Protein AF-A0A9P0NZ83-F1 (afdb_monomer)

Structure (mmCIF, N/CA/C/O backbone):
data_AF-A0A9P0NZ83-F1
#
_entry.id   AF-A0A9P0NZ83-F1
#
loop_
_atom_site.group_PDB
_atom_site.id
_atom_site.type_symbol
_atom_site.label_atom_id
_atom_site.label_alt_id
_atom_site.label_comp_id
_atom_site.label_asym_id
_atom_site.label_entity_id
_atom_site.label_seq_id
_atom_site.pdbx_PDB_ins_code
_atom_site.Cartn_x
_atom_site.Cartn_y
_atom_site.Cartn_z
_atom_site.occupancy
_atom_site.B_iso_or_equiv
_atom_site.auth_seq_id
_atom_site.auth_comp_id
_atom_site.auth_asym_id
_atom_site.auth_atom_id
_atom_site.pdbx_PDB_model_num
ATOM 1 N N . MET A 1 1 ? -2.269 -17.798 7.399 1.00 54.88 1 MET A N 1
ATOM 2 C CA . MET A 1 1 ? -2.863 -16.457 7.196 1.00 54.88 1 MET A CA 1
ATOM 3 C C . MET A 1 1 ? -3.454 -16.438 5.790 1.00 54.88 1 MET A C 1
ATOM 5 O O . MET A 1 1 ? -2.709 -16.698 4.855 1.00 54.88 1 MET A O 1
ATOM 9 N N . LYS A 1 2 ? -4.773 -16.283 5.623 1.00 65.56 2 LYS A N 1
ATOM 10 C CA . LYS A 1 2 ? -5.408 -16.336 4.295 1.00 65.56 2 LYS A CA 1
ATOM 11 C C . LYS A 1 2 ? -5.336 -14.946 3.660 1.00 65.56 2 LYS A C 1
ATOM 13 O O . LYS A 1 2 ? -5.809 -13.985 4.254 1.00 65.56 2 LYS A O 1
ATOM 18 N N . VAL A 1 3 ? -4.696 -14.834 2.497 1.00 64.25 3 VAL A N 1
ATOM 19 C CA . VAL A 1 3 ? -4.537 -13.555 1.788 1.00 64.25 3 VAL A CA 1
ATOM 20 C C . VAL A 1 3 ? -5.873 -13.165 1.154 1.00 64.25 3 VAL A C 1
ATOM 22 O O . VAL A 1 3 ? -6.505 -13.974 0.474 1.00 64.25 3 VAL A O 1
ATOM 25 N N . VAL A 1 4 ? -6.317 -11.932 1.398 1.00 67.31 4 VAL A N 1
ATOM 26 C CA . VAL A 1 4 ? -7.559 -11.387 0.837 1.00 67.31 4 VAL A CA 1
ATOM 27 C C . VAL A 1 4 ? -7.313 -11.025 -0.628 1.00 67.31 4 VAL A C 1
ATOM 29 O O . VAL A 1 4 ? -6.549 -10.114 -0.933 1.00 67.31 4 VAL A O 1
ATOM 32 N N . SER A 1 5 ? -7.939 -11.757 -1.548 1.00 75.69 5 SER A N 1
ATOM 33 C CA . SER A 1 5 ? -7.934 -11.432 -2.980 1.00 75.69 5 SER A CA 1
ATOM 34 C C . SER A 1 5 ? -8.724 -10.146 -3.259 1.00 75.69 5 SER A C 1
ATOM 36 O O . SER A 1 5 ? -9.638 -9.813 -2.510 1.00 75.69 5 SER A O 1
ATOM 38 N N . ASN A 1 6 ? -8.443 -9.456 -4.371 1.00 75.69 6 ASN A N 1
ATOM 39 C CA . ASN A 1 6 ? -9.144 -8.218 -4.751 1.00 75.69 6 ASN A CA 1
ATOM 40 C C . ASN A 1 6 ? -10.679 -8.386 -4.791 1.00 75.69 6 ASN A C 1
ATOM 42 O O . ASN A 1 6 ? -11.427 -7.551 -4.297 1.00 75.69 6 ASN A O 1
ATOM 46 N N . ASP A 1 7 ? -11.163 -9.524 -5.290 1.00 74.94 7 ASP A N 1
ATOM 47 C CA .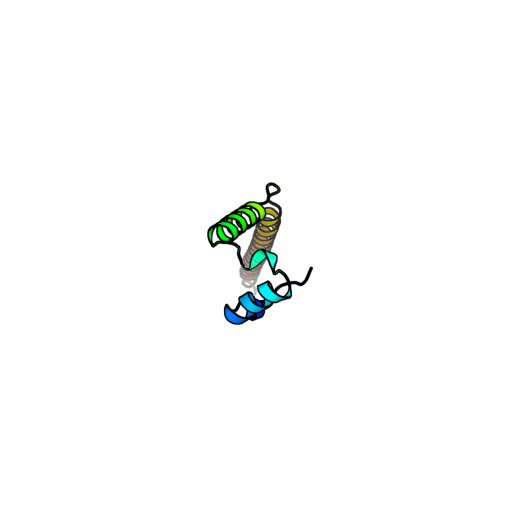 ASP A 1 7 ? -12.599 -9.828 -5.314 1.00 74.94 7 ASP A CA 1
ATOM 48 C C . ASP A 1 7 ? -13.214 -9.953 -3.901 1.00 74.94 7 ASP A C 1
ATOM 50 O O . ASP A 1 7 ? -14.362 -9.568 -3.663 1.00 74.94 7 ASP A O 1
ATOM 54 N N . SER A 1 8 ? -12.419 -10.392 -2.924 1.00 68.38 8 SER A N 1
ATOM 55 C CA . SER A 1 8 ? -12.807 -10.462 -1.513 1.00 68.38 8 SER A CA 1
ATOM 56 C C . SER A 1 8 ? -12.856 -9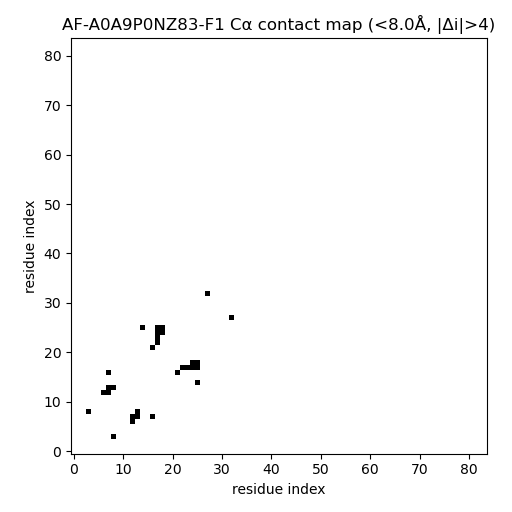.090 -0.830 1.00 68.38 8 SER A C 1
ATOM 58 O O . SER A 1 8 ? -13.335 -9.013 0.295 1.00 68.38 8 SER A O 1
ATOM 60 N N .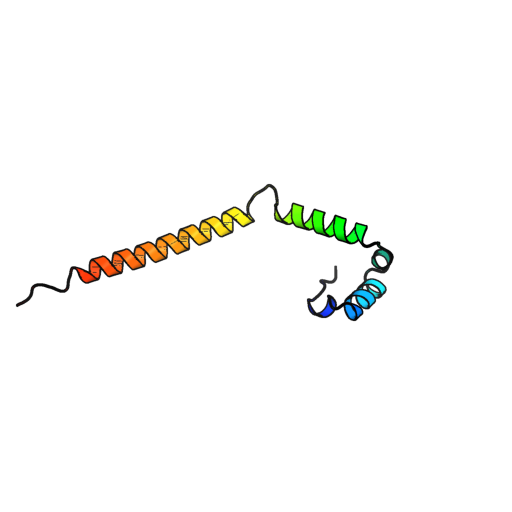 MET A 1 9 ? -12.407 -8.014 -1.490 1.00 77.06 9 MET A N 1
ATOM 61 C CA .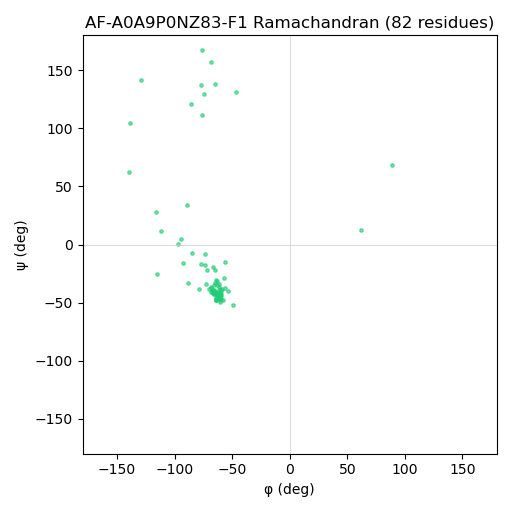 MET A 1 9 ? -12.514 -6.635 -0.989 1.00 77.06 9 MET A CA 1
ATOM 62 C C . MET A 1 9 ? -13.866 -5.984 -1.317 1.00 77.06 9 MET A C 1
ATOM 64 O O . MET A 1 9 ? -14.161 -4.896 -0.826 1.00 77.06 9 MET A O 1
ATOM 68 N N . ARG A 1 10 ? -14.721 -6.631 -2.126 1.00 81.94 10 ARG A N 1
ATOM 69 C CA . ARG A 1 10 ? -16.088 -6.143 -2.384 1.00 81.94 10 ARG A CA 1
ATOM 70 C C . ARG A 1 10 ? -16.898 -6.184 -1.078 1.00 81.94 10 ARG A C 1
ATOM 72 O O . ARG A 1 10 ? -16.829 -7.210 -0.404 1.00 81.94 10 ARG A O 1
ATOM 79 N N . PRO A 1 11 ? -17.722 -5.171 -0.742 1.00 77.44 11 PRO A N 1
ATOM 80 C CA . PRO A 1 11 ? -18.310 -5.017 0.598 1.00 77.44 11 PRO A CA 1
ATOM 81 C C . PRO A 1 11 ? -18.983 -6.281 1.155 1.00 77.44 11 PRO A C 1
ATOM 83 O O . PRO A 1 11 ? -18.593 -6.774 2.209 1.00 77.44 11 PRO A O 1
ATOM 86 N N . ASN A 1 12 ? -19.893 -6.890 0.388 1.00 79.94 12 ASN A N 1
ATOM 87 C CA . ASN A 1 12 ? -20.608 -8.104 0.804 1.00 79.94 12 ASN A CA 1
ATOM 88 C C . ASN A 1 12 ? -19.686 -9.328 0.969 1.00 79.94 12 ASN A C 1
ATOM 90 O O . ASN A 1 12 ? -19.928 -10.202 1.802 1.00 79.94 12 ASN A O 1
ATOM 94 N N . ARG A 1 13 ? -18.623 -9.425 0.158 1.00 81.19 13 ARG A N 1
ATOM 95 C CA . ARG A 1 13 ? -17.658 -10.535 0.230 1.00 81.19 13 ARG A CA 1
ATOM 96 C C . ARG A 1 13 ? -16.681 -10.334 1.380 1.00 81.19 13 ARG A C 1
ATOM 98 O O . ARG A 1 13 ? -16.374 -11.306 2.068 1.00 81.19 13 ARG A O 1
ATOM 105 N N . LEU A 1 14 ? -16.269 -9.092 1.614 1.00 80.75 14 LEU A N 1
ATOM 106 C CA . LEU A 1 14 ? -15.408 -8.702 2.717 1.00 80.75 14 LEU A CA 1
ATOM 107 C C . LEU A 1 14 ? -16.105 -8.944 4.054 1.00 80.75 14 LEU A C 1
ATOM 109 O O . LEU A 1 14 ? -15.535 -9.603 4.914 1.00 80.75 14 LEU A O 1
ATOM 113 N N . GLU A 1 15 ? -17.357 -8.514 4.209 1.00 81.44 15 GLU A N 1
ATOM 114 C CA . GLU A 1 15 ? -18.125 -8.731 5.439 1.00 81.44 15 GLU A CA 1
ATOM 115 C C . GLU A 1 15 ? -18.254 -10.225 5.774 1.00 81.44 15 GLU A C 1
ATOM 117 O O . GLU A 1 15 ? -17.962 -10.652 6.894 1.00 81.44 15 GLU A O 1
ATOM 122 N N . ARG A 1 16 ? -18.616 -11.051 4.784 1.00 86.44 16 ARG A N 1
ATOM 123 C CA . ARG A 1 16 ? -18.683 -12.509 4.948 1.00 86.44 16 ARG A CA 1
ATOM 124 C C . ARG A 1 16 ? -17.320 -13.108 5.292 1.00 86.44 16 ARG A C 1
ATOM 126 O O . ARG A 1 16 ? -17.238 -13.980 6.153 1.00 86.44 16 ARG A O 1
ATOM 133 N N . HIS A 1 17 ? -16.260 -12.649 4.632 1.00 84.06 17 HIS A N 1
ATOM 134 C CA . HIS A 1 17 ? -14.903 -13.117 4.890 1.00 84.06 17 HIS A CA 1
ATOM 135 C C . HIS A 1 17 ? -14.453 -12.778 6.314 1.00 84.06 17 HIS A C 1
ATOM 137 O O . HIS A 1 17 ? -13.926 -13.647 7.005 1.00 84.06 17 HIS A O 1
ATOM 143 N N . LEU A 1 18 ? -14.725 -11.559 6.786 1.00 83.69 18 LEU A N 1
ATOM 144 C CA . LEU A 1 18 ? -14.457 -11.157 8.163 1.00 83.69 18 LEU A CA 1
ATOM 145 C C . LEU A 1 18 ? -15.253 -12.030 9.138 1.00 83.69 18 LEU A C 1
ATOM 147 O O . LEU A 1 18 ? -14.661 -12.614 10.033 1.00 83.69 18 LEU A O 1
ATOM 151 N N . LYS A 1 19 ? -16.552 -12.250 8.915 1.00 83.81 19 LYS A N 1
ATOM 152 C CA . LYS A 1 19 ? -17.370 -13.130 9.773 1.00 83.81 19 LYS A CA 1
ATOM 153 C C . LYS A 1 19 ? -16.853 -14.570 9.851 1.00 83.81 19 LYS A C 1
ATOM 155 O O . LYS A 1 19 ? -16.896 -15.167 10.919 1.00 83.81 19 LYS A O 1
ATOM 160 N N . GLN A 1 20 ? -16.357 -15.123 8.746 1.00 85.75 20 GLN A N 1
ATOM 161 C CA . GLN A 1 20 ? -15.933 -16.527 8.673 1.00 85.75 20 GLN A CA 1
ATOM 162 C C . GLN A 1 20 ? -14.478 -16.765 9.075 1.00 85.75 20 GLN A C 1
ATOM 164 O O . GLN A 1 20 ? -14.144 -17.855 9.529 1.00 85.75 20 GLN A O 1
ATOM 169 N N . GLN A 1 21 ? -13.585 -15.814 8.810 1.00 84.25 21 GLN A N 1
ATOM 170 C CA . GLN A 1 21 ? -12.136 -16.008 8.949 1.00 84.25 21 GLN A CA 1
ATOM 171 C C . GLN A 1 21 ? -11.533 -15.113 10.029 1.00 84.25 21 GLN A C 1
ATOM 173 O O . GLN A 1 21 ? -10.512 -15.465 10.615 1.00 84.25 21 GLN A O 1
ATOM 178 N N . HIS A 1 22 ? -12.173 -13.979 10.322 1.00 83.88 22 HIS A N 1
ATOM 179 C CA . HIS A 1 22 ? -11.705 -13.007 11.304 1.00 83.88 22 HIS A CA 1
ATOM 180 C C . HIS A 1 22 ? -12.865 -12.438 12.144 1.00 83.88 22 HIS A C 1
ATOM 182 O O . HIS A 1 22 ? -13.110 -11.229 12.096 1.00 83.88 22 HIS A O 1
ATOM 188 N N . PRO A 1 23 ? -13.592 -13.269 12.924 1.00 82.44 23 PRO A N 1
ATOM 189 C CA . PRO A 1 23 ? -14.806 -12.833 13.629 1.00 82.44 23 PRO A CA 1
ATOM 190 C C . PRO A 1 23 ? -14.560 -11.644 14.569 1.00 82.44 23 PRO A C 1
ATOM 192 O O . PRO A 1 23 ? -15.429 -10.804 14.785 1.00 82.44 23 PRO A O 1
ATOM 195 N N . THR A 1 24 ? -13.335 -11.535 15.084 1.00 83.31 24 THR A N 1
ATOM 196 C CA . THR A 1 24 ? -12.867 -10.453 15.959 1.00 83.31 24 THR A CA 1
ATOM 197 C C . THR A 1 24 ? -12.790 -9.086 15.273 1.00 83.31 24 THR A C 1
ATOM 199 O O . THR A 1 24 ? -12.755 -8.065 15.961 1.00 83.31 24 THR A O 1
ATOM 202 N N . LEU A 1 25 ? -12.759 -9.047 13.937 1.00 81.19 25 LEU A N 1
ATOM 203 C CA . LEU A 1 25 ? -12.693 -7.821 13.138 1.00 81.19 25 LEU A CA 1
ATOM 204 C C . LEU A 1 25 ? -14.072 -7.301 12.713 1.00 81.19 25 LEU A C 1
ATOM 206 O O . LEU A 1 25 ? -14.175 -6.141 12.331 1.00 81.19 25 LEU A O 1
ATOM 210 N N . VAL A 1 26 ? -15.125 -8.120 12.801 1.00 80.69 26 VAL A N 1
ATOM 211 C CA . VAL A 1 26 ? -16.493 -7.762 12.369 1.00 80.69 26 VAL A CA 1
ATOM 212 C C . VAL A 1 26 ? -17.064 -6.601 13.182 1.00 80.69 26 VAL A C 1
ATOM 214 O O . VAL A 1 26 ? -17.778 -5.761 12.651 1.00 80.69 26 VAL A O 1
ATOM 217 N N . TRP A 1 27 ? -16.717 -6.545 14.466 1.00 80.75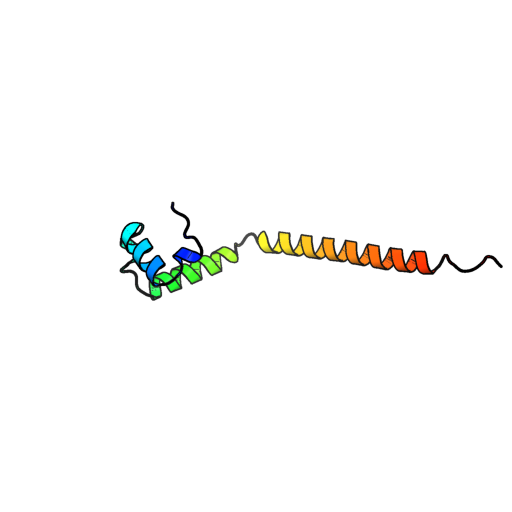 27 TRP A N 1
ATOM 218 C CA . TRP A 1 27 ? -17.222 -5.552 15.416 1.00 80.75 27 TRP A CA 1
ATOM 219 C C . TRP A 1 27 ? -16.303 -4.339 15.565 1.00 80.75 27 TRP A C 1
ATOM 221 O O . TRP A 1 27 ? -16.518 -3.496 16.435 1.00 80.75 27 TRP A O 1
ATOM 231 N N . LYS A 1 28 ? -15.224 -4.266 14.777 1.00 83.69 28 LYS A N 1
ATOM 232 C CA . LYS A 1 28 ? -14.275 -3.160 14.866 1.00 83.69 28 LYS A CA 1
ATOM 233 C C . LYS A 1 28 ? -14.854 -1.924 14.195 1.00 83.69 28 LYS A C 1
ATOM 235 O O . LYS A 1 28 ? -15.448 -1.994 13.123 1.00 83.69 28 LYS A O 1
ATOM 240 N N . THR A 1 29 ? -14.669 -0.789 14.852 1.00 84.00 29 THR A N 1
ATOM 241 C CA . THR A 1 29 ? -15.194 0.489 14.389 1.00 84.00 29 THR A CA 1
ATOM 242 C C . THR A 1 29 ? -14.360 1.038 13.232 1.00 84.00 29 THR A C 1
ATOM 244 O O . THR A 1 29 ? -13.247 0.573 12.959 1.00 84.00 29 THR A O 1
ATOM 247 N N . LYS A 1 30 ? -14.884 2.056 12.546 1.00 78.44 30 LYS A N 1
ATOM 248 C CA . LYS A 1 30 ? -14.185 2.720 11.439 1.00 78.44 30 LYS A CA 1
ATOM 249 C C . LYS A 1 30 ? -12.812 3.243 11.874 1.00 78.44 30 LYS A C 1
ATOM 251 O O . LYS A 1 30 ? -11.846 3.120 11.130 1.00 78.44 30 LYS A O 1
ATOM 256 N N . GLU A 1 31 ? -12.707 3.746 13.099 1.00 84.56 31 GLU A N 1
ATOM 257 C CA . GLU A 1 31 ? -11.488 4.293 13.699 1.00 84.56 31 GLU A CA 1
ATOM 258 C C . GLU A 1 31 ? -10.378 3.241 13.808 1.00 84.56 31 GLU A C 1
ATOM 260 O O . GLU A 1 31 ? -9.213 3.552 13.563 1.00 84.56 31 GLU A O 1
ATOM 265 N N . PHE A 1 32 ? -10.724 1.983 14.105 1.00 84.25 32 PHE A N 1
ATOM 266 C CA . PHE A 1 32 ? -9.754 0.886 14.132 1.00 84.25 32 PHE A CA 1
ATOM 267 C C . PHE A 1 32 ? -9.125 0.666 12.753 1.00 84.25 32 PHE A C 1
ATOM 269 O O . PHE A 1 32 ? -7.903 0.554 12.634 1.00 84.25 32 PHE A O 1
ATOM 276 N N . PHE A 1 33 ? -9.951 0.633 11.704 1.00 79.38 33 PHE A N 1
ATOM 277 C CA . PHE A 1 33 ? -9.468 0.456 10.337 1.00 79.38 33 PHE A CA 1
ATOM 278 C C . PHE A 1 33 ? -8.684 1.676 9.852 1.00 79.38 33 PHE A C 1
ATOM 280 O O . PHE A 1 33 ? -7.615 1.492 9.277 1.00 79.38 33 PHE A O 1
ATOM 287 N N . SER A 1 34 ? -9.135 2.895 10.162 1.00 79.19 34 SER A N 1
ATOM 288 C CA . SER A 1 34 ? -8.403 4.130 9.853 1.00 79.19 34 SER A CA 1
ATOM 289 C C . SER A 1 34 ? -7.029 4.167 10.531 1.00 79.19 34 SER A C 1
ATOM 291 O O . SER A 1 34 ? -6.025 4.457 9.885 1.00 79.19 34 SER A O 1
ATOM 293 N N . SER A 1 35 ? -6.948 3.807 11.816 1.00 85.00 35 SER A N 1
ATOM 294 C CA . SER A 1 35 ? -5.675 3.720 12.546 1.00 85.00 35 SER A CA 1
ATOM 295 C C . SER A 1 35 ? -4.747 2.661 11.940 1.00 85.00 35 SER A C 1
ATOM 297 O O . SER A 1 35 ? -3.541 2.884 11.784 1.00 85.00 35 SER A O 1
ATOM 299 N N . LYS A 1 36 ? -5.306 1.516 11.525 1.00 83.69 36 LYS A N 1
ATOM 300 C CA . LYS A 1 36 ? -4.539 0.458 10.861 1.00 83.69 36 LYS A CA 1
ATOM 301 C C . LYS A 1 36 ? -4.043 0.890 9.482 1.00 83.69 36 LYS A C 1
ATOM 303 O O . LYS A 1 36 ? -2.894 0.613 9.149 1.00 83.69 36 LYS A O 1
ATOM 308 N N . GLU A 1 37 ? -4.868 1.587 8.708 1.00 81.94 37 GLU A N 1
ATOM 309 C CA . GLU A 1 37 ? -4.493 2.161 7.416 1.00 81.94 37 GLU A CA 1
ATOM 310 C C . GLU A 1 37 ? -3.353 3.172 7.574 1.00 81.94 37 GLU A C 1
ATOM 312 O O . GLU A 1 37 ? -2.363 3.107 6.849 1.00 81.94 37 GLU A O 1
ATOM 317 N N . GLU A 1 38 ? -3.445 4.068 8.556 1.00 81.19 38 GLU A N 1
ATOM 318 C CA . GLU A 1 38 ? -2.399 5.048 8.842 1.00 81.19 38 GLU A CA 1
ATOM 319 C C . GLU A 1 38 ? -1.094 4.371 9.291 1.00 81.19 38 GLU A C 1
ATOM 321 O O . GLU A 1 38 ? -0.004 4.736 8.850 1.00 81.19 38 GLU A O 1
ATOM 326 N N . SER A 1 39 ? -1.188 3.327 10.120 1.00 81.44 39 SER A N 1
ATOM 327 C CA . SER A 1 39 ? -0.043 2.490 10.492 1.00 81.44 39 SER A CA 1
ATOM 328 C C . SER A 1 39 ? 0.608 1.834 9.269 1.00 81.44 39 SER A C 1
ATOM 330 O O . SER A 1 39 ? 1.829 1.893 9.134 1.00 81.44 39 SER A O 1
ATOM 332 N N . LEU A 1 40 ? -0.182 1.284 8.343 1.00 77.12 40 LEU A N 1
ATOM 333 C CA . LEU A 1 40 ? 0.321 0.688 7.102 1.00 77.12 40 LEU A CA 1
ATOM 334 C C . LEU A 1 40 ? 0.934 1.731 6.161 1.00 77.12 40 LEU A C 1
ATOM 336 O O . LEU A 1 40 ? 1.971 1.473 5.555 1.00 77.12 40 LEU A O 1
ATOM 340 N N . LYS A 1 41 ? 0.335 2.921 6.055 1.00 74.19 41 LYS A N 1
ATOM 341 C CA . LYS A 1 41 ? 0.906 4.050 5.309 1.00 74.19 41 LYS A CA 1
ATOM 342 C C . LYS A 1 41 ? 2.267 4.436 5.879 1.00 74.19 41 LYS A C 1
ATOM 344 O O . LYS A 1 41 ? 3.216 4.519 5.111 1.00 74.19 41 LYS A O 1
ATOM 349 N N . ARG A 1 42 ? 2.394 4.567 7.205 1.00 71.25 42 ARG A N 1
ATOM 350 C CA . ARG A 1 42 ? 3.683 4.812 7.879 1.00 71.25 42 ARG A CA 1
ATOM 351 C C . ARG A 1 42 ? 4.694 3.687 7.643 1.00 71.25 42 ARG A C 1
ATOM 353 O O . ARG A 1 42 ? 5.861 3.982 7.425 1.00 71.25 42 ARG A O 1
ATOM 360 N N . MET A 1 43 ? 4.256 2.425 7.616 1.00 66.81 43 MET A N 1
ATOM 361 C CA . MET A 1 43 ? 5.120 1.283 7.276 1.00 66.81 43 MET A CA 1
ATOM 362 C C . MET A 1 43 ? 5.609 1.306 5.821 1.00 66.81 43 MET A C 1
ATOM 364 O O . MET A 1 43 ? 6.734 0.902 5.563 1.00 66.81 43 MET A O 1
ATOM 368 N N . ARG A 1 44 ? 4.805 1.783 4.855 1.00 60.06 44 ARG A N 1
ATOM 369 C CA . ARG A 1 44 ? 5.262 1.951 3.457 1.00 60.06 44 ARG A CA 1
ATOM 370 C C . ARG A 1 44 ? 6.361 3.006 3.322 1.00 60.06 44 ARG A C 1
ATOM 372 O O . ARG A 1 44 ? 7.116 2.954 2.358 1.00 60.06 44 ARG A O 1
ATOM 379 N N . VAL A 1 45 ? 6.461 3.928 4.278 1.00 58.84 45 VAL A N 1
ATOM 380 C CA . VAL A 1 45 ? 7.547 4.916 4.386 1.00 58.84 45 VAL A CA 1
ATOM 381 C C . VAL A 1 45 ? 8.697 4.344 5.222 1.00 58.84 45 VAL A C 1
ATOM 383 O O . VAL A 1 45 ? 9.320 5.059 5.999 1.00 58.84 45 VAL A O 1
ATOM 386 N N . ASP A 1 46 ? 8.934 3.032 5.126 1.00 54.56 46 ASP A N 1
ATOM 387 C CA . ASP A 1 46 ? 9.876 2.316 5.979 1.00 54.56 46 ASP A CA 1
ATOM 388 C C . ASP A 1 46 ? 11.203 3.081 6.084 1.00 54.56 46 ASP A C 1
ATOM 390 O O . ASP A 1 46 ? 11.767 3.522 5.076 1.00 54.56 46 ASP A O 1
ATOM 394 N N . LYS A 1 47 ? 11.693 3.259 7.316 1.00 56.78 47 LYS A N 1
ATOM 395 C CA . LYS A 1 47 ? 12.816 4.155 7.669 1.00 56.78 47 LYS A CA 1
ATOM 396 C C . LYS A 1 47 ? 14.114 3.859 6.900 1.00 56.78 47 LYS A C 1
ATOM 398 O O . LYS A 1 47 ? 15.018 4.685 6.889 1.00 56.78 47 LYS A O 1
ATOM 403 N N . SER A 1 48 ? 14.204 2.689 6.265 1.00 62.22 48 SER A N 1
ATOM 404 C CA . SER A 1 48 ? 15.331 2.260 5.435 1.00 62.22 48 SER A CA 1
ATOM 405 C C . SER A 1 48 ? 15.357 2.890 4.036 1.00 62.22 48 SER A C 1
ATOM 407 O O . SER A 1 48 ? 16.379 2.776 3.362 1.00 62.22 48 SER A O 1
ATOM 409 N N . GLY A 1 49 ? 14.255 3.473 3.545 1.00 57.38 49 GLY A N 1
ATOM 410 C CA . GLY A 1 49 ? 14.194 4.071 2.205 1.00 57.38 49 GLY A CA 1
ATOM 411 C C . GLY A 1 49 ? 14.437 3.096 1.041 1.00 57.38 49 GLY A C 1
ATOM 412 O O . GLY A 1 49 ? 14.616 3.546 -0.086 1.00 57.38 49 GLY A O 1
ATOM 413 N N . SER A 1 50 ? 14.434 1.775 1.265 1.00 61.62 50 SER A N 1
ATOM 414 C CA . SER A 1 50 ? 14.838 0.778 0.255 1.00 61.62 50 SER A CA 1
ATOM 415 C C . SER A 1 50 ? 13.942 0.771 -0.990 1.00 61.62 50 SER A C 1
ATOM 417 O O . SER A 1 50 ? 14.400 0.544 -2.108 1.00 61.62 50 SER A O 1
ATOM 419 N N . TYR A 1 51 ? 12.657 1.090 -0.818 1.00 60.06 51 TYR A N 1
ATOM 420 C CA . TYR A 1 51 ? 11.73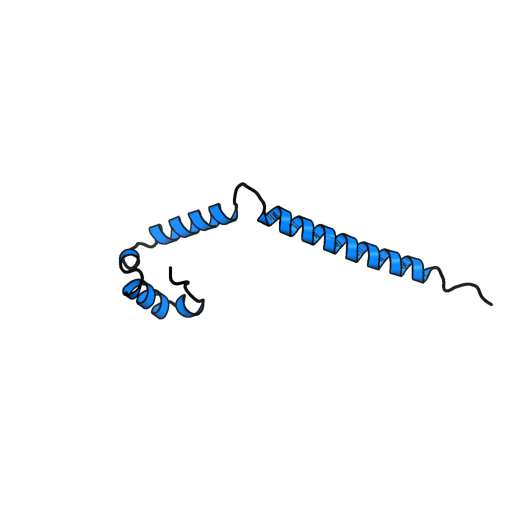5 1.275 -1.936 1.00 60.06 51 TYR A CA 1
ATOM 421 C C . TYR A 1 51 ? 12.122 2.496 -2.790 1.00 60.06 51 TYR A C 1
ATOM 423 O O . TYR A 1 51 ? 12.096 2.435 -4.017 1.00 60.06 51 TYR A O 1
ATOM 431 N N . HIS A 1 52 ? 12.553 3.589 -2.151 1.00 60.12 52 HIS A N 1
ATOM 432 C CA . HIS A 1 52 ? 13.032 4.781 -2.849 1.00 60.12 52 HIS A CA 1
ATOM 433 C C . HIS A 1 52 ? 14.377 4.541 -3.543 1.00 60.12 52 HIS A C 1
ATOM 435 O O . HIS A 1 52 ? 14.565 5.016 -4.662 1.00 60.12 52 HIS A O 1
ATOM 441 N N . THR A 1 53 ? 15.293 3.779 -2.935 1.00 61.12 53 THR A N 1
ATOM 442 C CA . THR A 1 53 ? 16.593 3.476 -3.554 1.00 61.12 53 THR A CA 1
ATOM 443 C C . THR A 1 53 ? 16.438 2.605 -4.797 1.00 61.12 53 THR A C 1
ATOM 445 O O . THR A 1 53 ? 17.056 2.902 -5.817 1.00 61.12 53 THR A O 1
ATOM 448 N N . GLY A 1 54 ? 15.561 1.596 -4.766 1.00 69.75 54 GLY A N 1
ATOM 449 C CA . GLY A 1 54 ? 15.266 0.765 -5.937 1.00 69.75 54 GLY A CA 1
ATOM 450 C C . GLY A 1 54 ? 14.687 1.568 -7.107 1.00 69.75 54 GLY A C 1
ATOM 451 O O . GLY A 1 54 ? 15.154 1.442 -8.239 1.00 69.75 54 GLY A O 1
ATOM 452 N N . VAL A 1 55 ? 13.720 2.451 -6.833 1.00 75.00 55 VAL A N 1
ATOM 453 C CA . VAL A 1 55 ? 13.118 3.322 -7.857 1.00 75.00 55 VAL A CA 1
ATOM 454 C C . VAL A 1 55 ? 14.139 4.324 -8.409 1.00 75.00 55 VAL A C 1
ATOM 456 O O . VAL A 1 55 ? 14.221 4.502 -9.622 1.00 75.00 55 VAL A O 1
ATOM 459 N N . ALA A 1 56 ? 14.958 4.940 -7.552 1.00 72.94 56 ALA A N 1
ATOM 460 C CA . ALA A 1 56 ? 15.986 5.891 -7.978 1.00 72.94 56 ALA A CA 1
ATOM 461 C C . ALA A 1 56 ? 17.065 5.237 -8.859 1.00 72.94 56 ALA A C 1
ATOM 463 O O . ALA A 1 56 ? 17.449 5.803 -9.883 1.00 72.94 56 ALA A O 1
ATOM 464 N N . LEU A 1 57 ? 17.516 4.027 -8.508 1.00 79.19 57 LEU A N 1
ATOM 465 C CA . LEU A 1 57 ? 18.459 3.255 -9.324 1.00 79.19 57 LEU A CA 1
ATOM 466 C C . LEU A 1 57 ? 17.868 2.911 -10.694 1.00 79.19 57 LEU A C 1
ATOM 468 O O . LEU A 1 57 ? 18.547 3.047 -11.711 1.00 79.19 57 LEU A O 1
ATOM 472 N N . HIS A 1 58 ? 16.594 2.519 -10.733 1.00 81.06 58 HIS A N 1
ATOM 473 C CA . HIS A 1 58 ? 15.915 2.191 -11.983 1.00 81.06 58 HIS A CA 1
ATOM 474 C C . HIS A 1 58 ? 15.748 3.414 -12.897 1.00 81.06 58 HIS A C 1
ATOM 476 O O . HIS A 1 58 ? 15.976 3.325 -14.105 1.00 81.06 58 HIS A O 1
ATOM 482 N N . LEU A 1 59 ? 15.404 4.573 -12.324 1.00 86.12 59 LEU A N 1
ATOM 483 C CA . LEU A 1 59 ? 15.321 5.839 -13.057 1.00 86.12 59 LEU A CA 1
ATOM 484 C C . LEU A 1 59 ? 16.684 6.262 -13.609 1.00 86.12 59 LEU A C 1
ATOM 486 O O . LEU A 1 59 ? 16.772 6.644 -14.775 1.00 86.12 59 LEU A O 1
ATOM 490 N N . LYS A 1 60 ? 17.750 6.137 -12.808 1.00 88.44 60 LYS A N 1
ATOM 491 C CA . LYS A 1 60 ? 19.120 6.431 -13.245 1.00 88.44 60 LYS A CA 1
ATOM 492 C C . LYS A 1 60 ? 19.542 5.539 -14.416 1.00 88.44 60 LYS A C 1
ATOM 494 O O . LYS A 1 60 ? 19.972 6.061 -15.439 1.00 88.44 60 LYS A O 1
ATOM 499 N N . ALA A 1 61 ? 19.348 4.224 -14.306 1.00 91.19 61 ALA A N 1
ATOM 500 C CA . ALA A 1 61 ? 19.676 3.287 -15.382 1.00 91.19 61 ALA A CA 1
ATOM 501 C C . ALA A 1 61 ? 18.872 3.575 -16.664 1.00 91.19 61 ALA A C 1
ATOM 503 O O . ALA A 1 61 ? 19.421 3.572 -17.764 1.00 91.19 61 ALA A O 1
ATOM 504 N N . SER A 1 62 ? 17.578 3.882 -16.528 1.00 92.44 62 SER A N 1
ATOM 505 C CA . SER A 1 62 ? 16.717 4.238 -17.665 1.00 92.44 62 SER A CA 1
ATOM 506 C C . SER A 1 62 ? 17.200 5.506 -18.371 1.00 92.44 62 SER A C 1
ATOM 508 O O . SER A 1 62 ? 17.248 5.554 -19.601 1.00 92.44 62 SER A O 1
ATOM 510 N N . PHE A 1 63 ? 17.598 6.520 -17.599 1.00 94.12 63 PHE A N 1
ATOM 511 C CA . PHE A 1 6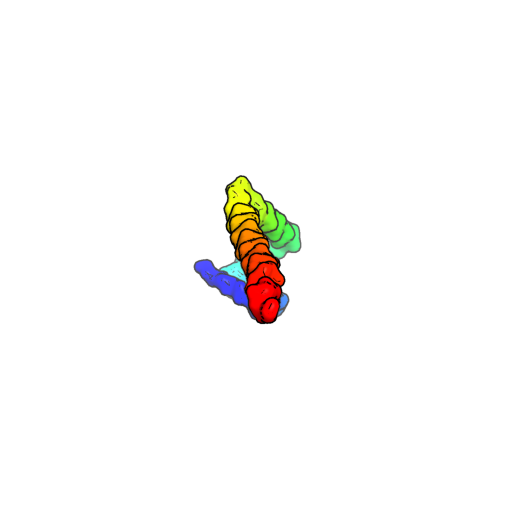3 ? 18.165 7.756 -18.129 1.00 94.12 63 PHE A CA 1
ATOM 512 C C . PHE A 1 63 ? 19.498 7.518 -18.851 1.00 94.12 63 PHE A C 1
ATOM 514 O O . PHE A 1 63 ? 19.674 8.000 -19.966 1.00 94.12 63 PHE A O 1
ATOM 521 N N . GLU A 1 64 ? 20.413 6.740 -18.267 1.00 92.88 64 GLU A N 1
ATOM 522 C CA . GLU A 1 64 ? 21.710 6.413 -18.879 1.00 92.88 64 GLU A CA 1
ATOM 523 C C . GLU A 1 64 ? 21.546 5.683 -20.220 1.00 92.88 64 GLU A C 1
ATOM 525 O O . GLU A 1 64 ? 22.211 6.023 -21.201 1.00 92.88 64 GLU A O 1
ATOM 530 N N . ILE A 1 65 ? 20.611 4.730 -20.300 1.00 91.38 65 ILE A N 1
ATOM 531 C CA . ILE A 1 65 ? 20.289 4.032 -21.552 1.00 91.38 65 ILE A CA 1
ATOM 532 C C . ILE A 1 65 ? 19.716 5.013 -22.581 1.00 91.38 65 ILE A C 1
ATOM 534 O O . ILE A 1 65 ? 20.159 5.019 -23.731 1.00 91.38 65 ILE A O 1
ATOM 538 N N . ALA A 1 66 ? 18.763 5.862 -22.186 1.00 90.88 66 ALA A N 1
ATOM 539 C CA . ALA A 1 66 ? 18.177 6.860 -23.079 1.00 90.88 66 ALA A CA 1
ATOM 540 C C . ALA A 1 66 ? 19.235 7.840 -23.614 1.00 90.88 66 ALA A C 1
ATOM 542 O O . ALA A 1 66 ? 19.259 8.130 -24.813 1.00 90.88 66 ALA A O 1
ATOM 543 N N . PHE A 1 67 ? 20.147 8.292 -22.750 1.00 90.38 67 PHE A N 1
ATOM 544 C CA . PHE A 1 67 ? 21.254 9.170 -23.114 1.00 90.38 67 PHE A CA 1
ATOM 545 C C . PHE A 1 67 ? 22.225 8.488 -24.080 1.00 90.38 67 PHE A C 1
ATOM 547 O O . PHE A 1 67 ? 22.530 9.052 -25.124 1.00 90.38 67 PHE A O 1
ATOM 554 N N . MET A 1 68 ? 22.644 7.250 -23.800 1.00 90.62 68 MET A N 1
ATOM 555 C CA . MET A 1 68 ? 23.515 6.479 -24.695 1.00 90.62 68 MET A CA 1
ATOM 556 C C . MET A 1 68 ? 22.879 6.265 -26.074 1.00 90.62 68 MET A C 1
ATOM 558 O O . MET A 1 68 ? 23.553 6.332 -27.099 1.00 90.62 68 MET A O 1
ATOM 562 N N . VAL A 1 69 ? 21.577 5.990 -26.121 1.00 89.69 69 VAL A N 1
ATOM 563 C CA . VAL A 1 69 ? 20.855 5.839 -27.387 1.00 89.69 69 VAL A CA 1
ATOM 564 C C . VAL A 1 69 ? 20.792 7.171 -28.140 1.00 89.69 69 VAL A C 1
ATOM 566 O O . VAL A 1 69 ? 20.950 7.189 -29.360 1.00 89.69 69 VAL A O 1
ATOM 569 N N . HIS A 1 70 ? 20.584 8.285 -27.437 1.00 86.12 70 HIS A N 1
ATOM 570 C CA . HIS A 1 70 ? 20.596 9.620 -28.030 1.00 86.12 70 HIS A CA 1
ATOM 571 C C . HIS A 1 70 ? 21.978 9.985 -28.594 1.00 86.12 70 HIS A C 1
ATOM 573 O O . HIS A 1 70 ? 22.080 10.384 -29.752 1.00 86.12 70 HIS A O 1
ATOM 579 N N . THR A 1 71 ? 23.051 9.776 -27.828 1.00 79.75 71 THR A N 1
ATOM 580 C CA . THR A 1 71 ? 24.420 10.077 -28.271 1.00 79.75 71 THR A CA 1
ATOM 581 C C . THR A 1 71 ? 24.859 9.187 -29.429 1.00 79.75 71 THR A C 1
ATOM 583 O O . THR A 1 71 ? 25.377 9.700 -30.416 1.00 79.75 71 THR A O 1
ATOM 586 N N . LYS A 1 72 ? 24.560 7.880 -29.396 1.00 75.62 72 LYS A N 1
ATOM 587 C CA . LYS A 1 72 ? 24.842 6.977 -30.528 1.00 75.62 72 LYS A CA 1
ATOM 588 C C . LYS A 1 72 ? 24.104 7.370 -31.807 1.00 75.62 72 LYS A C 1
ATOM 590 O O . LYS A 1 72 ? 24.640 7.187 -32.896 1.00 75.62 72 LYS A O 1
ATOM 595 N N . ARG A 1 73 ? 22.886 7.909 -31.703 1.00 62.25 73 ARG A N 1
ATOM 596 C CA . ARG A 1 73 ? 22.151 8.434 -32.866 1.00 62.25 73 ARG A CA 1
ATOM 597 C C . ARG A 1 73 ? 22.798 9.699 -33.431 1.00 62.25 73 ARG A C 1
ATOM 599 O O . ARG A 1 73 ? 22.840 9.841 -34.648 1.00 62.25 73 ARG A O 1
ATOM 606 N N . ASN A 1 74 ? 23.343 10.563 -32.578 1.00 58.34 74 ASN A N 1
ATOM 607 C CA . ASN A 1 74 ? 24.037 11.778 -33.013 1.00 58.34 74 ASN A CA 1
ATOM 608 C C . ASN A 1 74 ? 25.415 11.485 -33.644 1.00 58.34 74 ASN A C 1
ATOM 610 O O . ASN A 1 74 ? 25.781 12.133 -34.624 1.00 58.34 74 ASN A O 1
ATOM 614 N N . ASP A 1 75 ? 26.135 10.462 -33.169 1.00 56.59 75 ASP A N 1
ATOM 615 C CA . ASP A 1 75 ? 27.398 10.007 -33.780 1.00 56.59 75 ASP A CA 1
ATOM 616 C C . ASP A 1 75 ? 27.187 9.364 -35.161 1.00 56.59 75 ASP A C 1
ATOM 618 O O . ASP A 1 75 ? 27.975 9.574 -36.085 1.00 56.59 75 ASP A O 1
ATOM 622 N N . LEU A 1 76 ? 26.0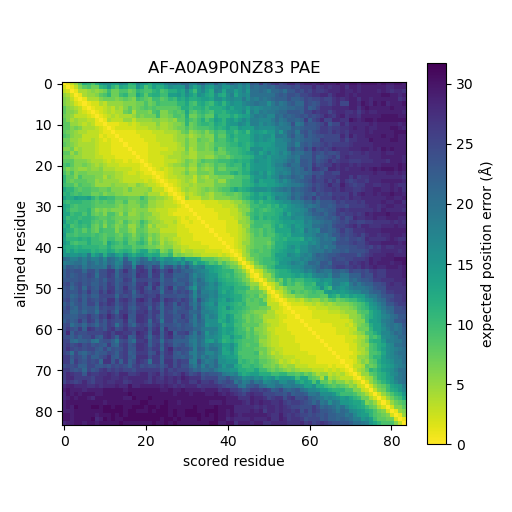96 8.612 -35.345 1.00 52.69 76 LEU A N 1
ATOM 623 C CA . LEU A 1 76 ? 25.737 8.028 -36.645 1.00 52.69 76 LEU A CA 1
ATOM 624 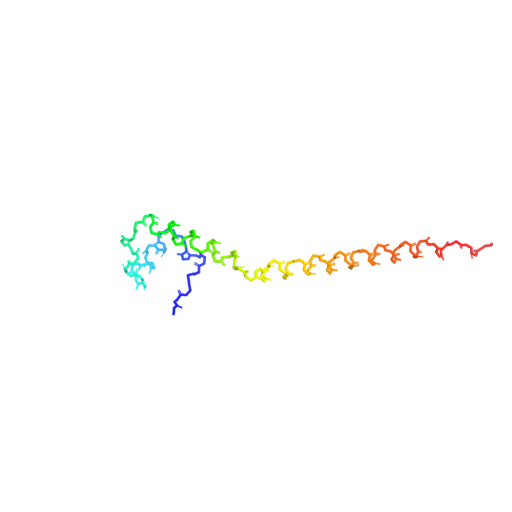C C . LEU A 1 76 ? 25.233 9.078 -37.654 1.00 52.69 76 LEU A C 1
ATOM 626 O O . LEU A 1 76 ? 25.334 8.859 -38.860 1.00 52.69 76 LEU A O 1
ATOM 630 N N . GLY A 1 77 ? 24.752 10.233 -37.183 1.00 49.94 77 GLY A N 1
ATOM 631 C CA . GLY A 1 77 ? 24.378 11.372 -38.029 1.00 49.94 77 GLY A CA 1
ATOM 632 C C . GLY A 1 77 ? 25.567 12.143 -38.616 1.00 49.94 77 GLY A C 1
ATOM 633 O O . GLY A 1 77 ? 25.398 12.851 -39.603 1.00 49.94 77 GLY A O 1
ATOM 634 N N . SER A 1 78 ? 26.775 11.973 -38.066 1.00 49.50 78 SER A N 1
ATOM 635 C CA . SER A 1 78 ? 27.981 12.695 -38.510 1.00 49.50 78 SER A CA 1
ATOM 636 C C . SER A 1 78 ? 28.854 11.903 -39.495 1.00 49.50 78 SER A C 1
ATOM 638 O O . SER A 1 78 ? 29.891 12.395 -39.929 1.00 49.50 78 SER A O 1
ATOM 640 N N . ARG A 1 79 ? 28.457 10.674 -39.866 1.00 48.56 79 ARG A N 1
ATOM 641 C CA . ARG A 1 79 ? 29.279 9.752 -40.679 1.00 48.56 79 ARG A CA 1
ATOM 642 C C . ARG A 1 79 ? 28.751 9.482 -42.096 1.00 48.56 79 ARG A C 1
ATOM 644 O O . ARG A 1 79 ? 29.269 8.589 -42.756 1.00 48.56 79 ARG A O 1
ATOM 651 N N . THR A 1 80 ? 27.758 10.245 -42.571 1.00 46.62 80 THR A N 1
ATOM 652 C CA . THR A 1 80 ? 27.135 10.039 -43.903 1.00 46.62 80 THR A CA 1
ATOM 653 C C . THR A 1 80 ? 27.339 11.206 -44.873 1.00 46.62 80 THR A C 1
ATOM 655 O O . THR A 1 80 ? 26.560 11.403 -45.798 1.00 46.62 80 THR A O 1
ATOM 658 N N . THR A 1 81 ? 28.420 11.964 -44.725 1.00 49.47 81 THR A N 1
ATOM 659 C CA . THR A 1 81 ? 28.827 12.927 -45.752 1.00 49.47 81 THR A CA 1
ATOM 660 C C . THR A 1 81 ? 30.298 12.704 -46.066 1.00 49.47 81 THR A C 1
ATOM 662 O O . THR A 1 81 ? 31.091 12.466 -45.161 1.00 49.47 81 THR A O 1
ATOM 665 N N . ILE A 1 82 ? 30.642 12.827 -47.348 1.00 48.78 82 ILE A N 1
ATOM 666 C CA . ILE A 1 82 ? 31.971 12.678 -47.962 1.00 48.78 82 ILE A CA 1
ATOM 667 C C . ILE A 1 82 ? 32.330 11.246 -48.412 1.00 48.78 82 ILE A C 1
ATOM 669 O O . ILE A 1 82 ? 33.253 10.621 -47.906 1.00 48.78 82 ILE A O 1
ATOM 673 N N . PHE A 1 83 ? 31.626 10.775 -49.445 1.00 42.00 83 PHE A N 1
ATOM 674 C CA . PHE A 1 83 ? 32.272 10.334 -50.689 1.00 42.00 83 PHE A CA 1
ATOM 675 C C . PHE A 1 83 ? 31.425 10.825 -51.870 1.00 42.00 83 PHE A C 1
ATOM 677 O O . PHE A 1 83 ? 30.335 10.311 -52.110 1.00 42.00 83 PHE A O 1
ATOM 684 N N . ASN A 1 84 ? 31.915 11.863 -52.545 1.00 37.97 84 ASN A N 1
ATOM 685 C CA . ASN A 1 84 ? 31.681 12.168 -53.957 1.00 37.97 84 ASN A CA 1
ATOM 686 C C . ASN A 1 84 ? 32.880 12.978 -54.447 1.00 37.97 84 ASN A C 1
ATOM 688 O O . ASN A 1 84 ? 33.241 13.937 -53.726 1.00 37.97 84 ASN A O 1
#

Solvent-accessible surface area (backbone atoms only — not comparable to full-atom values): 5120 Å² total; per-residue (Å²): 134,87,82,82,50,77,75,42,66,40,68,76,45,30,54,52,46,27,57,75,78,36,58,82,57,63,81,55,54,71,66,57,53,51,52,50,50,52,52,51,55,55,55,73,61,40,94,80,46,61,72,58,52,55,52,51,52,52,51,52,53,52,49,53,52,52,48,52,54,51,53,54,53,56,58,62,68,72,69,80,74,88,90,128

Sequence (84 aa):
MKVVSNDSMRPNRLERHLKQQHPTLVWKTKEFFSSKEESLKRMRVDKSGSYHTGVALHLKASFEIAFMVHTKRNDLGSRTTIFN

Secondary structure (DSSP, 8-state):
-----GGGGSHHHHHHHHHHH-HHHHT--HHHHHHHHHHHHHHHT-TT-HHHHHHHHHHHHHHHHHHHHHHHHHHHHTSS----

Organism: Acanthoscelides obtectus (NCBI:txid200917)

Foldseek 3Di:
DDDQDPVCPPPVNVLVCCVPPPVVCNPDDPVVVVVVVVVVVVVVVPPVCVVVVVVVVVVVVVVVVVVVVVVVVVVVVVPPDDDD

pLDDT: mean 73.76, std 13.72, range [37.97, 94.12]

Mean predicted aligned error: 16.05 Å

Radius of gyration: 26.23 Å; Cα contacts (8 Å, |Δi|>4): 15; chains: 1; bounding box: 53×30×70 Å